Protein AF-A0A9W4TQY7-F1 (afdb_monomer_lite)

pLDDT: mean 78.26, std 15.85, range [38.16, 96.19]

Radius of gyration: 15.43 Å; chains: 1; bounding box: 57×36×31 Å

Organism: NCBI:txid2972786

Foldseek 3Di:
DDDPPPPLDQDAAQKAKEAQDDDFDFPPPPLVVADPLLNLLLVLSVVVNVVVNVDHGDMDMDGLVNSLVDDDPVDDRPDRDDSVSSVVSLVVCCVVQQWDQDSNNHTYGHGDDD

Sequence (114 aa):
MTKIENNGQIVKKEVFKVIVCNTKKIIEDEFDILSEYSQEVLCILLTIKKNLRKDCNEEIQISFEELCHYSDEDFISVTLLSLSDVRKSAQQLEAKGYLIRDKDGFLMLAQRDV

Structure (mmCIF, N/CA/C/O backbone):
data_AF-A0A9W4TQY7-F1
#
_entry.id   AF-A0A9W4TQY7-F1
#
loop_
_atom_site.group_PDB
_atom_site.id
_atom_site.type_symbol
_atom_site.label_atom_id
_atom_site.label_alt_id
_atom_site.label_comp_id
_atom_site.label_asym_id
_atom_site.label_entity_id
_atom_site.label_seq_id
_atom_site.pdbx_PDB_ins_code
_atom_site.Cartn_x
_atom_site.Cartn_y
_atom_site.Cartn_z
_atom_site.occupancy
_atom_site.B_iso_or_equiv
_atom_site.auth_seq_id
_atom_site.auth_comp_id
_atom_site.auth_asym_id
_atom_site.auth_atom_id
_atom_site.pdbx_PDB_model_num
ATOM 1 N N . MET A 1 1 ? -41.368 16.511 -1.002 1.00 39.44 1 MET A N 1
ATOM 2 C CA . MET A 1 1 ? -40.581 15.465 -0.315 1.00 39.44 1 MET A CA 1
ATOM 3 C C . MET A 1 1 ? -39.528 14.978 -1.292 1.00 39.44 1 MET A C 1
ATOM 5 O O . MET A 1 1 ? -39.843 14.182 -2.166 1.00 39.44 1 MET A O 1
ATOM 9 N N . THR A 1 2 ? -38.324 15.538 -1.237 1.00 38.16 2 THR A N 1
ATOM 10 C CA . THR A 1 2 ? -37.247 15.174 -2.166 1.00 38.16 2 THR A CA 1
ATOM 11 C C . THR A 1 2 ? -36.550 13.939 -1.606 1.00 38.16 2 THR A C 1
ATOM 13 O O . THR A 1 2 ? -35.993 13.993 -0.511 1.00 38.16 2 THR A O 1
ATOM 16 N N . LYS A 1 3 ? -36.662 12.807 -2.309 1.00 44.81 3 LYS A N 1
ATOM 17 C CA . LYS A 1 3 ? -35.929 11.577 -1.989 1.00 44.81 3 LYS A CA 1
ATOM 18 C C . LYS A 1 3 ? -34.435 11.867 -2.119 1.00 44.81 3 LYS A C 1
ATOM 20 O O . LYS A 1 3 ? -33.976 12.233 -3.194 1.00 44.81 3 LYS A O 1
ATOM 25 N N . ILE A 1 4 ? -33.700 11.712 -1.025 1.00 47.94 4 ILE A N 1
ATOM 26 C CA . ILE A 1 4 ? -32.240 11.676 -1.047 1.00 47.94 4 ILE A CA 1
ATOM 27 C C . ILE A 1 4 ? -31.871 10.256 -1.483 1.00 47.94 4 ILE A C 1
ATOM 29 O O . ILE A 1 4 ? -31.924 9.322 -0.685 1.00 47.94 4 ILE A O 1
ATOM 33 N N . GLU A 1 5 ? -31.584 10.078 -2.771 1.00 44.78 5 GLU A N 1
ATOM 34 C CA . GLU A 1 5 ? -30.958 8.861 -3.286 1.00 44.78 5 GLU A CA 1
ATOM 35 C C . GLU A 1 5 ? -29.495 8.875 -2.850 1.00 44.78 5 GLU A C 1
ATOM 37 O O . GLU A 1 5 ? -28.636 9.505 -3.464 1.00 44.78 5 GLU A O 1
ATOM 42 N N . ASN A 1 6 ? -29.218 8.217 -1.728 1.00 47.69 6 ASN A N 1
ATOM 43 C CA . ASN A 1 6 ? -27.857 7.915 -1.321 1.00 47.69 6 ASN A CA 1
ATOM 44 C C . ASN A 1 6 ? -27.362 6.794 -2.249 1.00 47.69 6 ASN A C 1
ATOM 46 O O . ASN A 1 6 ? -27.491 5.609 -1.942 1.00 47.69 6 ASN A O 1
ATOM 50 N N . ASN A 1 7 ? -26.901 7.168 -3.444 1.00 51.56 7 ASN A N 1
ATOM 51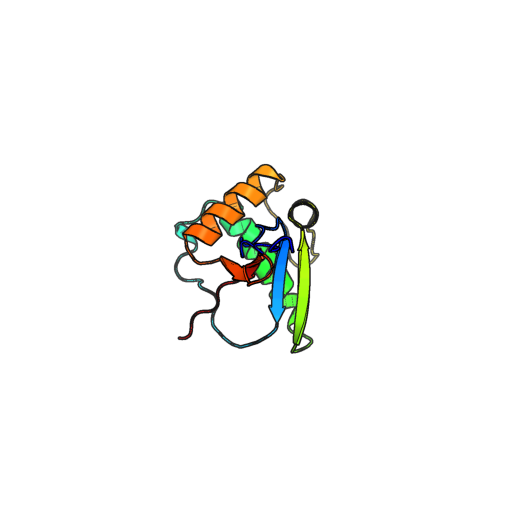 C CA . ASN A 1 7 ? -26.214 6.260 -4.355 1.00 51.56 7 ASN A CA 1
ATOM 52 C C . ASN A 1 7 ? -24.976 5.762 -3.613 1.00 51.56 7 ASN A C 1
ATOM 54 O O . ASN A 1 7 ? -24.026 6.524 -3.473 1.00 51.56 7 ASN A O 1
ATOM 58 N N . GLY A 1 8 ? -25.011 4.529 -3.094 1.00 58.03 8 GLY A N 1
ATOM 59 C CA . GLY A 1 8 ? -23.965 3.884 -2.285 1.00 58.03 8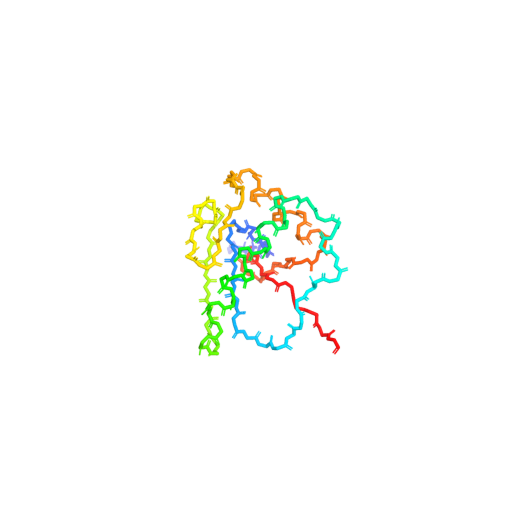 GLY A CA 1
ATOM 60 C C . GLY A 1 8 ? -22.647 3.642 -3.030 1.00 58.03 8 GLY A C 1
ATOM 61 O O . GLY A 1 8 ? -22.120 2.534 -3.044 1.00 58.03 8 GLY A O 1
ATOM 62 N N . GLN A 1 9 ? -22.134 4.670 -3.696 1.00 65.62 9 GLN A N 1
ATOM 63 C CA . GLN A 1 9 ? -20.900 4.682 -4.445 1.00 65.62 9 GLN A CA 1
ATOM 64 C C . GLN A 1 9 ? -19.755 4.800 -3.439 1.00 65.62 9 GLN A C 1
ATOM 66 O O . GLN A 1 9 ? -19.615 5.807 -2.747 1.00 65.62 9 GLN A O 1
ATOM 71 N N . ILE A 1 10 ? -18.949 3.745 -3.332 1.00 65.62 10 ILE A N 1
ATOM 72 C CA . ILE A 1 10 ? -17.747 3.763 -2.499 1.00 65.62 10 ILE A CA 1
ATOM 73 C C . ILE A 1 10 ? -16.785 4.795 -3.097 1.00 65.62 10 ILE A C 1
ATOM 75 O O . ILE A 1 10 ? -16.288 4.627 -4.213 1.00 65.62 10 ILE A O 1
ATOM 79 N N . VAL A 1 11 ? -16.5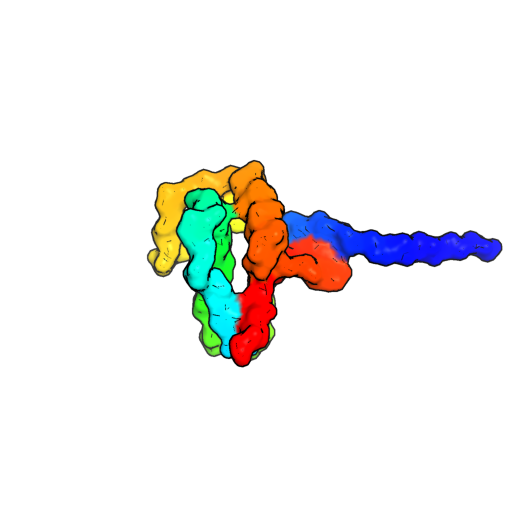27 5.871 -2.356 1.00 77.69 11 VAL A N 1
ATOM 80 C CA . VAL A 1 11 ? -15.547 6.892 -2.739 1.00 77.69 11 VAL A CA 1
ATOM 81 C C . VAL A 1 11 ? -14.155 6.287 -2.591 1.00 77.69 11 VAL A C 1
ATOM 83 O O . VAL A 1 11 ? -13.716 6.008 -1.480 1.00 77.69 11 VAL A O 1
ATOM 86 N N . LYS A 1 12 ? -13.450 6.058 -3.704 1.00 83.75 12 LYS A N 1
ATOM 87 C CA . LYS A 1 12 ? -12.087 5.508 -3.680 1.00 83.75 12 LYS A CA 1
ATOM 88 C C . LYS A 1 12 ? -11.125 6.515 -3.046 1.00 83.75 12 LYS A C 1
ATOM 90 O O . LYS A 1 12 ? -10.828 7.537 -3.656 1.00 83.75 12 LYS A O 1
ATOM 95 N N . LYS A 1 13 ? -10.628 6.217 -1.843 1.00 89.12 13 LYS A N 1
ATOM 96 C CA . LYS A 1 13 ? -9.642 7.050 -1.143 1.00 89.12 13 LYS A CA 1
ATOM 97 C C . LYS A 1 13 ? -8.217 6.687 -1.558 1.00 89.12 13 LYS A C 1
ATOM 99 O O . LYS A 1 13 ? -7.926 5.523 -1.850 1.00 89.12 13 LYS A O 1
ATOM 104 N N . GLU A 1 14 ? -7.342 7.689 -1.535 1.00 94.56 14 GLU A N 1
ATOM 105 C CA . GLU A 1 14 ? -5.884 7.569 -1.704 1.00 94.56 14 GLU A CA 1
ATOM 106 C C . GLU A 1 14 ? -5.196 7.401 -0.346 1.00 94.56 14 GLU A C 1
ATOM 108 O O . GLU A 1 14 ? -4.286 8.138 0.031 1.00 94.56 14 GLU A O 1
ATOM 113 N N . VAL A 1 15 ? -5.716 6.459 0.437 1.00 94.75 15 VAL A N 1
ATOM 114 C CA . VAL A 1 15 ? -5.272 6.195 1.802 1.00 94.75 15 VAL A CA 1
ATOM 115 C C . VAL A 1 15 ? -5.234 4.690 2.005 1.00 94.75 15 VAL A C 1
ATOM 117 O O . VAL A 1 15 ? -6.218 3.991 1.727 1.00 94.75 15 VAL A O 1
ATOM 120 N N . PHE A 1 16 ? -4.098 4.204 2.490 1.00 93.06 16 PHE A N 1
ATOM 121 C CA . PHE A 1 16 ? -3.943 2.848 2.978 1.00 93.06 16 PHE A CA 1
ATOM 122 C C . PHE A 1 16 ? -4.334 2.784 4.450 1.00 93.06 16 PHE A C 1
ATOM 124 O O . PHE A 1 16 ? -3.998 3.659 5.242 1.00 93.06 16 PHE A O 1
ATOM 131 N N . LYS A 1 17 ? -5.034 1.721 4.815 1.00 92.19 17 LYS A N 1
ATOM 132 C CA . LYS A 1 17 ? -5.460 1.410 6.170 1.00 92.19 17 LYS A CA 1
ATOM 133 C C . LYS A 1 17 ? -4.822 0.087 6.569 1.00 92.19 17 LYS A C 1
ATOM 135 O O . LYS A 1 17 ? -5.125 -0.963 5.997 1.00 92.19 17 LYS A O 1
ATOM 140 N N . VAL A 1 18 ? -3.902 0.141 7.524 1.00 87.19 18 VAL A N 1
ATOM 141 C CA . VAL A 1 18 ? -3.110 -1.006 7.977 1.00 87.19 18 VAL A CA 1
ATOM 142 C C . VAL A 1 18 ? -3.610 -1.419 9.356 1.00 87.19 18 VAL A C 1
ATOM 144 O O . VAL A 1 18 ? -3.604 -0.619 10.285 1.00 87.19 18 VAL A O 1
ATOM 147 N N . ILE A 1 19 ? -4.058 -2.672 9.480 1.00 82.31 19 ILE A N 1
ATOM 148 C CA . ILE A 1 19 ? -4.665 -3.202 10.709 1.00 82.31 19 ILE A CA 1
ATOM 149 C C . ILE A 1 19 ? -3.834 -4.367 11.253 1.00 82.31 19 ILE A C 1
ATOM 151 O O . ILE A 1 19 ? -3.526 -5.327 10.532 1.00 82.31 19 ILE A O 1
ATOM 155 N N . VAL A 1 20 ? -3.528 -4.309 12.550 1.00 72.25 20 VAL A N 1
ATOM 156 C CA . VAL A 1 20 ? -2.872 -5.366 13.332 1.00 72.25 20 VAL A CA 1
ATOM 157 C C . VAL A 1 20 ? -3.924 -6.246 14.000 1.00 72.25 20 VAL A C 1
ATOM 159 O O . VAL A 1 20 ? -4.017 -6.355 15.219 1.00 72.25 20 VAL A O 1
ATOM 162 N N . CYS A 1 21 ? -4.753 -6.894 13.188 1.00 58.19 21 CYS A N 1
ATOM 163 C CA . CYS A 1 21 ? -5.656 -7.932 13.669 1.00 58.19 21 CYS A CA 1
ATOM 164 C C . CYS A 1 21 ? -5.647 -9.120 12.710 1.00 58.19 21 CYS A C 1
ATOM 166 O O . CYS A 1 21 ? -5.788 -8.973 11.495 1.00 58.19 21 CYS A O 1
ATOM 168 N N . ASN A 1 22 ? -5.543 -10.293 13.325 1.00 51.56 22 ASN A N 1
ATOM 169 C CA . ASN A 1 22 ? -5.568 -11.641 12.779 1.00 51.56 22 ASN A CA 1
ATOM 170 C C . ASN A 1 22 ? -4.372 -12.118 11.939 1.00 51.56 22 ASN A C 1
ATOM 172 O O . ASN A 1 22 ? -3.994 -11.599 10.889 1.00 51.56 22 ASN A O 1
ATOM 176 N N . THR A 1 23 ? -3.824 -13.204 12.479 1.00 50.00 23 THR A N 1
ATOM 177 C CA . THR A 1 23 ? -2.726 -14.095 12.108 1.00 50.00 23 THR A CA 1
ATOM 178 C C . THR A 1 23 ? -2.974 -14.848 10.802 1.00 50.00 23 THR A C 1
ATOM 180 O O . THR A 1 23 ? -2.841 -16.066 10.734 1.00 50.00 23 THR A O 1
ATOM 183 N N . LYS A 1 24 ? -3.325 -14.136 9.734 1.00 53.09 24 LYS A N 1
ATOM 184 C CA . LYS A 1 24 ? -3.338 -14.714 8.390 1.00 53.09 24 LYS A CA 1
ATOM 185 C C . LYS A 1 24 ? -2.034 -14.374 7.688 1.00 53.09 24 LYS A C 1
ATOM 187 O O . LYS A 1 24 ? -1.567 -13.232 7.756 1.00 53.09 24 LYS A O 1
ATOM 192 N N . LYS A 1 25 ? -1.426 -15.386 7.062 1.00 55.91 25 LYS A N 1
ATOM 193 C CA . LYS A 1 25 ? -0.256 -15.191 6.205 1.00 55.91 25 LYS A CA 1
ATOM 194 C C . LYS A 1 25 ? -0.612 -14.165 5.136 1.00 55.91 25 LYS A C 1
ATOM 196 O O . LYS A 1 25 ? -1.699 -14.192 4.561 1.00 55.91 25 LYS A O 1
ATOM 201 N N . ILE A 1 26 ? 0.300 -13.232 4.932 1.00 57.78 26 ILE A N 1
ATOM 202 C CA . ILE A 1 26 ? 0.211 -12.278 3.836 1.00 57.78 26 ILE A CA 1
ATOM 203 C C . ILE A 1 26 ? 0.609 -13.052 2.578 1.00 57.78 26 ILE A C 1
ATOM 205 O O . ILE A 1 26 ? 1.392 -13.995 2.667 1.00 57.78 26 ILE A O 1
ATOM 209 N N . ILE A 1 27 ? 0.003 -12.722 1.436 1.00 58.31 27 ILE A N 1
ATOM 210 C CA . ILE A 1 27 ? 0.317 -13.359 0.154 1.00 58.31 27 ILE A CA 1
ATOM 211 C C . ILE A 1 27 ? 1.777 -13.023 -0.182 1.00 58.31 27 ILE A C 1
ATOM 213 O O . ILE A 1 27 ? 2.061 -11.949 -0.699 1.00 58.31 27 ILE A O 1
ATOM 217 N N . GLU A 1 28 ? 2.698 -13.914 0.174 1.00 57.19 28 GLU A N 1
ATOM 218 C CA . GLU A 1 28 ? 4.128 -13.818 -0.150 1.00 57.19 28 GLU A CA 1
ATOM 219 C C . GLU A 1 28 ? 4.490 -14.643 -1.395 1.00 57.19 28 GLU A C 1
ATOM 221 O O . GLU A 1 28 ? 5.503 -14.384 -2.034 1.00 57.19 28 GLU A O 1
ATOM 226 N N . ASP A 1 29 ? 3.617 -15.563 -1.813 1.00 54.88 29 ASP A N 1
ATOM 227 C CA . ASP A 1 29 ? 3.920 -16.572 -2.839 1.00 54.88 29 ASP A CA 1
ATOM 228 C C . ASP A 1 29 ? 3.965 -16.036 -4.290 1.00 54.88 29 ASP A C 1
ATOM 230 O O . ASP A 1 29 ? 4.220 -16.797 -5.218 1.00 54.88 29 ASP A O 1
ATOM 234 N N . GLU A 1 30 ? 3.735 -14.737 -4.518 1.00 62.53 30 GLU A N 1
ATOM 235 C CA . GLU A 1 30 ? 3.635 -14.146 -5.868 1.00 62.53 30 GLU A CA 1
ATOM 236 C C . GLU A 1 30 ? 4.364 -12.787 -6.011 1.00 62.53 30 GLU A C 1
ATOM 238 O O . GLU A 1 30 ? 4.022 -11.972 -6.865 1.00 62.53 30 GLU A O 1
ATOM 243 N N . PHE A 1 31 ? 5.381 -12.489 -5.194 1.00 68.19 31 PHE A N 1
ATOM 244 C CA . PHE A 1 31 ? 6.102 -11.203 -5.294 1.00 68.19 31 PHE A CA 1
ATOM 245 C C . PHE A 1 31 ? 6.738 -10.960 -6.680 1.00 68.19 31 PHE A C 1
ATOM 247 O O . PHE A 1 31 ? 6.714 -9.832 -7.177 1.00 68.19 31 PHE A O 1
ATOM 254 N N . ASP A 1 32 ? 7.203 -12.017 -7.351 1.00 69.12 32 ASP A N 1
ATOM 255 C CA . ASP A 1 32 ? 7.931 -11.939 -8.628 1.00 69.12 32 ASP A CA 1
ATOM 256 C C . ASP A 1 32 ? 7.094 -11.424 -9.818 1.00 69.12 32 ASP A C 1
ATOM 258 O O . ASP A 1 32 ? 7.647 -11.064 -10.857 1.00 69.12 32 ASP A O 1
ATOM 262 N N . ILE A 1 33 ? 5.759 -11.367 -9.700 1.00 77.38 33 ILE A N 1
ATOM 263 C CA . ILE A 1 33 ? 4.869 -10.859 -10.764 1.00 77.38 33 ILE A CA 1
ATOM 264 C C . ILE A 1 33 ? 4.511 -9.370 -10.613 1.00 77.38 33 ILE A C 1
ATOM 266 O O . ILE A 1 33 ? 3.765 -8.823 -11.436 1.00 77.38 33 ILE A O 1
ATOM 270 N N . LEU A 1 34 ? 4.993 -8.714 -9.556 1.00 83.69 34 LEU A N 1
ATOM 271 C CA . LEU A 1 34 ? 4.765 -7.296 -9.282 1.00 83.69 34 LEU A CA 1
ATOM 272 C C . LEU A 1 34 ? 5.884 -6.433 -9.877 1.00 83.69 34 LEU A C 1
ATOM 274 O O . LEU A 1 34 ? 7.024 -6.874 -9.991 1.00 83.69 34 LEU A O 1
ATOM 278 N N . SER A 1 35 ? 5.567 -5.184 -10.241 1.00 87.31 35 SER A N 1
ATOM 279 C CA . SER A 1 35 ? 6.611 -4.205 -10.573 1.00 87.31 35 SER A CA 1
ATOM 280 C C . SER A 1 35 ? 7.454 -3.884 -9.336 1.00 87.31 35 SER A C 1
ATOM 282 O O . SER A 1 35 ? 6.961 -4.004 -8.216 1.00 87.31 35 SER A O 1
ATOM 284 N N . GLU A 1 36 ? 8.683 -3.403 -9.533 1.00 88.88 36 GLU A N 1
ATOM 285 C CA . GLU A 1 36 ? 9.564 -2.971 -8.436 1.00 88.88 36 GLU A CA 1
ATOM 286 C C . GLU A 1 36 ? 8.862 -1.977 -7.493 1.00 88.88 36 GLU A C 1
ATOM 288 O O . GLU A 1 36 ? 8.844 -2.176 -6.284 1.00 88.88 36 GLU A O 1
ATOM 293 N N . TYR A 1 37 ? 8.159 -0.976 -8.036 1.00 90.75 37 TYR A N 1
ATOM 294 C CA . TYR A 1 37 ? 7.404 -0.012 -7.228 1.00 90.75 37 TYR A CA 1
ATOM 295 C C . TYR A 1 37 ? 6.231 -0.636 -6.463 1.00 90.75 37 TYR A C 1
ATOM 297 O O . TYR A 1 37 ? 5.870 -0.160 -5.388 1.00 90.75 37 TYR A O 1
ATOM 305 N N . SER A 1 38 ? 5.583 -1.666 -7.010 1.00 90.44 38 SER A N 1
ATOM 306 C CA . SER A 1 38 ? 4.496 -2.369 -6.316 1.00 90.44 38 SER A CA 1
ATOM 307 C C . SER A 1 38 ? 5.025 -3.253 -5.200 1.00 90.44 38 SER A C 1
ATOM 309 O O . SER A 1 38 ? 4.402 -3.319 -4.141 1.00 90.44 38 SER A O 1
ATOM 311 N N . GLN A 1 39 ? 6.171 -3.899 -5.423 1.00 88.12 39 GLN A N 1
ATOM 312 C CA . GLN A 1 39 ? 6.885 -4.634 -4.385 1.00 88.12 39 GLN A CA 1
ATOM 313 C C . GLN A 1 39 ? 7.312 -3.681 -3.266 1.00 88.12 39 GLN A C 1
ATOM 315 O O . GLN A 1 39 ? 7.026 -3.961 -2.109 1.00 88.12 39 GLN A O 1
ATOM 320 N N . GLU A 1 40 ? 7.881 -2.521 -3.601 1.00 89.31 40 GLU A N 1
ATOM 321 C CA . GLU A 1 40 ? 8.314 -1.508 -2.631 1.00 89.31 40 GLU A CA 1
ATOM 322 C C . GLU A 1 40 ? 7.146 -0.990 -1.778 1.00 89.31 40 GLU A C 1
ATOM 324 O O . GLU A 1 40 ? 7.208 -1.013 -0.549 1.00 89.31 40 GLU A O 1
ATOM 329 N N . VAL A 1 41 ? 6.032 -0.593 -2.410 1.00 91.12 41 VAL A N 1
ATOM 330 C CA . VAL A 1 41 ? 4.822 -0.151 -1.691 1.00 91.12 41 VAL A CA 1
ATOM 331 C C . VAL A 1 41 ? 4.302 -1.256 -0.773 1.00 91.12 41 VAL A C 1
ATOM 333 O O . VAL A 1 41 ? 3.953 -0.988 0.377 1.00 91.12 41 VAL A O 1
ATOM 336 N N . LEU A 1 42 ? 4.258 -2.502 -1.251 1.00 89.31 42 LEU A N 1
ATOM 337 C CA . LEU A 1 42 ? 3.831 -3.633 -0.435 1.00 89.31 42 LEU A CA 1
ATOM 338 C C . LEU A 1 42 ? 4.784 -3.847 0.752 1.00 89.31 42 LEU A C 1
ATOM 340 O O . LEU A 1 42 ? 4.311 -3.965 1.879 1.00 89.31 42 LEU A O 1
ATOM 344 N N . CYS A 1 43 ? 6.099 -3.813 0.534 1.00 86.94 43 CYS A N 1
ATOM 345 C CA . CYS A 1 43 ? 7.116 -3.913 1.580 1.00 86.94 43 CYS A CA 1
ATOM 346 C C . CYS A 1 43 ? 6.953 -2.831 2.654 1.00 86.94 43 CYS A C 1
ATOM 348 O O . CYS A 1 43 ? 6.930 -3.167 3.836 1.00 86.94 43 CYS A O 1
ATOM 350 N N . ILE A 1 44 ? 6.746 -1.566 2.273 1.00 89.00 44 ILE A N 1
ATOM 351 C CA . ILE A 1 44 ? 6.491 -0.468 3.220 1.00 89.00 44 ILE A CA 1
ATOM 352 C C . ILE A 1 44 ? 5.264 -0.772 4.089 1.00 89.00 44 ILE A C 1
ATOM 354 O O . ILE A 1 44 ? 5.337 -0.709 5.317 1.00 89.00 44 ILE A O 1
ATOM 358 N N . LEU A 1 45 ? 4.143 -1.172 3.479 1.00 89.12 45 LEU A N 1
ATOM 359 C CA . LEU A 1 45 ? 2.918 -1.503 4.219 1.00 89.12 45 LEU A CA 1
ATOM 360 C C . LEU A 1 45 ? 3.121 -2.684 5.182 1.00 89.12 45 LEU A C 1
ATOM 362 O O . LEU A 1 45 ? 2.534 -2.711 6.268 1.00 89.12 45 LEU A O 1
ATOM 366 N N . LEU A 1 46 ? 3.955 -3.657 4.808 1.00 85.94 46 LEU A N 1
ATOM 367 C CA . LEU A 1 46 ? 4.309 -4.796 5.654 1.00 85.94 46 LEU A CA 1
ATOM 368 C C . LEU A 1 46 ? 5.222 -4.410 6.812 1.00 85.94 46 LEU A C 1
ATOM 370 O O . LEU A 1 46 ? 5.009 -4.900 7.923 1.00 85.94 46 LEU A O 1
ATOM 374 N N . THR A 1 47 ? 6.181 -3.517 6.578 1.00 85.19 47 THR A N 1
ATOM 375 C CA . THR A 1 47 ? 7.041 -2.938 7.614 1.00 85.19 47 THR A CA 1
ATOM 376 C C . THR A 1 47 ? 6.209 -2.171 8.633 1.00 85.19 47 THR A C 1
ATOM 378 O O . THR A 1 47 ? 6.271 -2.491 9.819 1.00 85.19 47 THR A O 1
ATOM 381 N N . ILE A 1 48 ? 5.334 -1.263 8.181 1.00 85.50 48 ILE A N 1
ATOM 382 C CA . ILE A 1 48 ? 4.398 -0.534 9.053 1.00 85.50 48 ILE A CA 1
ATOM 383 C C . ILE A 1 48 ? 3.594 -1.530 9.891 1.00 85.50 48 ILE A C 1
ATOM 385 O O . ILE A 1 48 ? 3.572 -1.455 11.119 1.00 85.50 48 ILE A O 1
ATOM 389 N N . LYS A 1 49 ? 2.987 -2.534 9.244 1.00 82.62 49 LYS A N 1
ATOM 390 C CA . LYS A 1 49 ? 2.211 -3.567 9.940 1.00 82.62 49 LYS A CA 1
ATOM 391 C C . LYS A 1 49 ? 3.048 -4.326 10.972 1.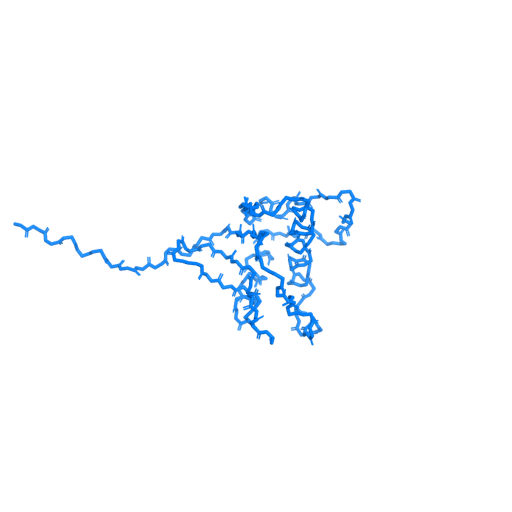00 82.62 49 LYS A C 1
ATOM 393 O O . LYS A 1 49 ? 2.532 -4.646 12.039 1.00 82.62 49 LYS A O 1
ATOM 398 N N . LYS A 1 50 ? 4.299 -4.672 10.653 1.00 80.06 50 LYS A N 1
ATOM 399 C CA . LYS A 1 50 ? 5.227 -5.381 11.548 1.00 80.06 50 LYS A CA 1
ATOM 400 C C . LYS A 1 50 ? 5.566 -4.529 12.770 1.00 80.06 50 LYS A C 1
ATOM 402 O O . LYS A 1 50 ? 5.555 -5.068 13.874 1.00 80.06 50 LYS A O 1
ATOM 407 N N . ASN A 1 51 ? 5.801 -3.235 12.587 1.00 80.00 51 ASN A N 1
ATOM 408 C CA . ASN A 1 51 ? 6.164 -2.321 13.669 1.00 80.00 51 ASN A CA 1
ATOM 409 C C . ASN A 1 51 ? 4.997 -2.077 14.634 1.00 80.00 51 ASN A C 1
ATOM 411 O O . ASN A 1 51 ? 5.212 -2.000 15.843 1.00 80.00 51 ASN A O 1
ATOM 415 N N . LEU A 1 52 ? 3.765 -2.113 14.125 1.00 74.94 52 LEU A N 1
ATOM 416 C CA . LEU A 1 52 ? 2.546 -2.058 14.934 1.00 74.94 52 LEU A CA 1
ATOM 417 C C . LEU A 1 52 ? 2.217 -3.386 15.658 1.00 74.94 52 LEU A C 1
ATOM 419 O O . LEU A 1 52 ? 1.372 -3.405 16.545 1.00 74.94 52 LEU A O 1
ATOM 423 N N . ARG A 1 53 ? 2.876 -4.523 15.347 1.00 64.50 53 ARG A N 1
ATOM 424 C CA . ARG A 1 53 ? 2.604 -5.827 16.012 1.00 64.50 53 ARG A CA 1
ATOM 425 C C . ARG A 1 53 ? 2.898 -5.854 17.516 1.00 64.50 53 ARG A C 1
ATOM 427 O O . ARG A 1 53 ? 2.637 -6.882 18.142 1.00 64.50 53 ARG A O 1
ATOM 434 N N . LYS A 1 54 ? 3.451 -4.785 18.092 1.00 63.12 54 LYS A N 1
ATOM 435 C CA . LYS A 1 54 ? 3.654 -4.683 19.542 1.00 63.12 54 LYS A CA 1
ATOM 436 C C . LYS A 1 54 ? 2.322 -4.640 20.298 1.00 63.12 54 LYS A C 1
ATOM 438 O O . LYS A 1 54 ? 2.248 -5.235 21.368 1.00 63.12 54 LYS A O 1
ATOM 443 N N . ASP A 1 55 ? 1.274 -4.086 19.687 1.00 59.09 55 ASP A N 1
ATOM 444 C CA . ASP A 1 55 ? -0.035 -3.909 20.309 1.00 59.09 55 ASP A CA 1
ATOM 445 C C . ASP A 1 55 ? -1.148 -4.484 19.411 1.00 59.09 55 ASP A C 1
ATOM 447 O O . ASP A 1 55 ? -1.411 -4.042 18.292 1.00 59.09 55 ASP A O 1
ATOM 451 N N . CYS A 1 56 ? -1.800 -5.555 19.877 1.00 61.06 56 CYS A N 1
ATOM 452 C CA . CYS A 1 56 ? -2.930 -6.146 19.157 1.00 61.06 56 CYS A CA 1
ATOM 453 C C . CYS A 1 56 ? -4.111 -5.161 19.149 1.00 61.06 56 CYS A C 1
ATOM 455 O O . CYS A 1 56 ? -4.512 -4.689 20.211 1.00 61.06 56 CYS A O 1
ATOM 457 N N . ASN A 1 57 ? -4.722 -4.951 17.975 1.00 68.56 57 ASN A N 1
ATOM 458 C CA . ASN A 1 57 ? -5.826 -4.010 17.704 1.00 68.56 57 ASN A CA 1
ATOM 459 C C . ASN A 1 57 ? -5.445 -2.571 17.340 1.00 68.56 57 ASN A C 1
ATOM 461 O O . ASN A 1 57 ? -6.325 -1.710 17.309 1.00 68.56 57 ASN A O 1
ATOM 465 N N . GLU A 1 58 ? -4.187 -2.312 16.990 1.00 79.56 58 GLU A N 1
ATOM 466 C CA . GLU A 1 58 ? -3.835 -1.034 16.375 1.00 79.56 58 GLU A CA 1
ATOM 467 C C . GLU A 1 58 ? -4.234 -0.964 14.894 1.00 79.56 58 GLU A C 1
ATOM 469 O O . GLU A 1 58 ? -4.094 -1.917 14.115 1.00 79.56 58 GLU A O 1
ATOM 474 N N . GLU A 1 59 ? -4.739 0.207 14.515 1.00 85.50 59 GLU A N 1
ATOM 475 C CA . GLU A 1 59 ? -5.048 0.604 13.150 1.00 85.50 59 GLU A CA 1
ATOM 476 C C . GLU A 1 59 ? -4.322 1.916 12.863 1.00 85.50 59 GLU A C 1
ATOM 478 O O . GLU A 1 59 ? -4.454 2.879 13.618 1.00 85.50 59 GLU A O 1
ATOM 483 N N . ILE A 1 60 ? -3.609 1.966 11.739 1.00 88.75 60 ILE A N 1
ATOM 484 C CA . ILE A 1 60 ? -3.039 3.204 11.214 1.00 88.75 60 ILE A CA 1
ATOM 485 C C . ILE A 1 60 ? -3.575 3.479 9.813 1.00 88.75 60 ILE A C 1
ATOM 487 O O . ILE A 1 60 ? -3.850 2.565 9.027 1.00 88.75 60 ILE A O 1
ATOM 491 N N . GLN A 1 61 ? -3.697 4.760 9.497 1.00 92.81 61 GLN A N 1
ATOM 492 C CA . GLN A 1 61 ? -3.993 5.244 8.160 1.00 92.81 61 GLN A CA 1
ATOM 493 C C . GLN A 1 61 ? -2.767 5.990 7.645 1.00 92.81 61 GLN A C 1
ATOM 495 O O . GLN A 1 61 ? -2.201 6.803 8.369 1.00 92.81 61 GLN A O 1
ATOM 500 N N . ILE A 1 62 ? -2.361 5.694 6.415 1.00 92.44 62 ILE A N 1
ATOM 501 C CA . ILE A 1 62 ? -1.263 6.372 5.727 1.00 92.44 62 ILE A CA 1
ATOM 502 C C . ILE A 1 62 ? -1.740 6.779 4.336 1.00 92.44 62 ILE A C 1
ATOM 504 O O . ILE A 1 62 ? -2.193 5.954 3.537 1.00 92.44 62 ILE A O 1
ATOM 508 N N . SER A 1 63 ? -1.708 8.073 4.055 1.00 95.06 63 SER A N 1
ATOM 509 C CA . SER A 1 63 ? -2.031 8.614 2.738 1.00 95.06 63 SER A CA 1
ATOM 510 C C . SER A 1 63 ? -0.971 8.227 1.707 1.00 95.06 63 SER A C 1
ATOM 512 O O . SER A 1 63 ? 0.158 7.861 2.038 1.00 95.06 63 SER A O 1
ATOM 514 N N . PHE A 1 64 ? -1.318 8.316 0.424 1.00 94.75 64 PHE A N 1
ATOM 515 C CA . PHE A 1 64 ? -0.344 8.062 -0.639 1.00 94.75 64 PHE A CA 1
ATOM 516 C C . PHE A 1 64 ? 0.829 9.047 -0.594 1.00 94.75 64 PHE A C 1
ATOM 518 O O . PHE A 1 64 ? 1.955 8.662 -0.893 1.00 94.75 64 PHE A O 1
ATOM 525 N N . GLU A 1 65 ? 0.573 10.298 -0.208 1.00 93.56 65 GLU A N 1
ATOM 526 C CA . GLU A 1 65 ? 1.602 11.331 -0.070 1.00 93.56 65 GLU A CA 1
ATOM 527 C C . GLU A 1 65 ? 2.556 11.025 1.086 1.00 93.56 65 GLU A C 1
ATOM 529 O O . GLU A 1 65 ? 3.769 11.070 0.899 1.00 93.56 65 GLU A O 1
ATOM 534 N N . GLU A 1 66 ? 2.034 10.628 2.250 1.00 92.25 66 GLU A N 1
ATOM 535 C CA . GLU A 1 66 ? 2.867 10.197 3.381 1.00 92.25 66 GLU A CA 1
ATOM 536 C C . GLU A 1 66 ? 3.721 8.979 3.016 1.00 92.25 66 GLU A C 1
ATOM 538 O O . GLU A 1 66 ? 4.891 8.918 3.384 1.00 92.25 66 GLU A O 1
ATOM 543 N N . LEU A 1 67 ? 3.177 8.042 2.231 1.00 91.56 67 LEU A N 1
ATOM 544 C CA . LEU A 1 67 ? 3.921 6.864 1.791 1.00 91.56 67 LEU A CA 1
ATOM 545 C C . LEU A 1 67 ? 5.086 7.210 0.844 1.00 91.56 67 LEU A C 1
ATOM 547 O O . LEU A 1 67 ? 6.119 6.549 0.900 1.00 91.56 67 LEU A O 1
ATOM 551 N N . CYS A 1 68 ? 4.972 8.266 0.028 1.00 89.94 68 CYS A N 1
ATOM 552 C CA . CYS A 1 68 ? 6.078 8.749 -0.820 1.00 89.94 68 CYS A CA 1
ATOM 553 C C . CYS A 1 68 ? 7.287 9.227 -0.000 1.00 89.94 68 CYS A C 1
ATOM 555 O O . CYS A 1 68 ? 8.411 9.256 -0.499 1.00 89.94 68 CYS A O 1
ATOM 557 N N . HIS A 1 69 ? 7.044 9.630 1.246 1.00 88.19 69 HIS A N 1
ATOM 558 C CA . HIS A 1 69 ? 8.046 10.144 2.172 1.00 88.19 69 HIS A CA 1
ATOM 559 C C . HIS A 1 69 ? 8.322 9.182 3.329 1.00 88.19 69 HIS A C 1
ATOM 561 O O . HIS A 1 69 ? 8.955 9.573 4.309 1.00 88.19 69 HIS A O 1
ATOM 567 N N . TYR A 1 70 ? 7.847 7.937 3.234 1.00 85.31 70 TYR A N 1
ATOM 568 C CA . TYR A 1 70 ? 8.035 6.961 4.291 1.00 85.31 70 TYR A CA 1
ATOM 569 C C . TYR A 1 70 ? 9.521 6.647 4.461 1.00 85.31 70 TYR A C 1
ATOM 571 O O . TYR A 1 70 ? 10.184 6.179 3.535 1.00 85.31 70 TYR A O 1
ATOM 579 N N . SER A 1 71 ? 10.029 6.875 5.666 1.00 80.25 71 SER A N 1
ATOM 580 C CA . SER A 1 71 ? 11.360 6.448 6.076 1.00 80.25 71 SER A CA 1
ATOM 581 C C . SER A 1 71 ? 11.270 5.775 7.432 1.00 80.25 71 SER A C 1
ATOM 583 O O . SER A 1 71 ? 10.664 6.319 8.355 1.00 80.25 71 SER A O 1
ATOM 585 N N . ASP A 1 72 ? 11.915 4.630 7.564 1.00 76.19 72 ASP A N 1
ATOM 586 C CA . ASP A 1 72 ? 11.963 3.856 8.795 1.00 76.19 72 ASP A CA 1
ATOM 587 C C . ASP A 1 72 ? 13.400 3.367 8.966 1.00 76.19 72 ASP A C 1
ATOM 589 O O . ASP A 1 72 ? 14.032 2.951 7.995 1.00 76.19 72 ASP A O 1
ATOM 593 N N . GLU A 1 73 ? 13.949 3.474 10.174 1.00 70.56 73 GLU A N 1
ATOM 594 C CA . GLU A 1 73 ? 15.348 3.115 10.434 1.00 70.56 73 GLU A CA 1
ATOM 595 C C . GLU A 1 73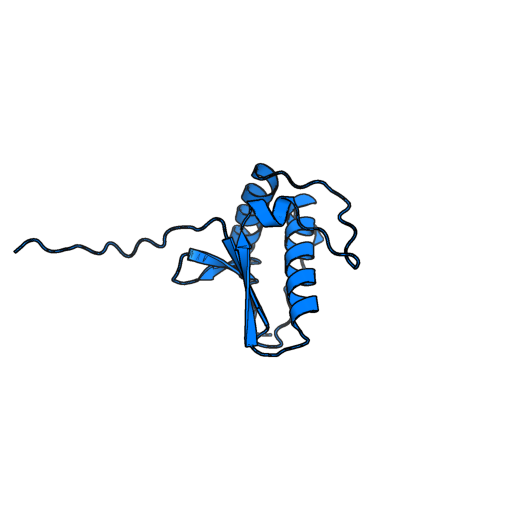 ? 15.621 1.628 10.144 1.00 70.56 73 GLU A C 1
ATOM 597 O O . GLU A 1 73 ? 16.733 1.272 9.754 1.00 70.56 73 GLU A O 1
ATOM 602 N N . ASP A 1 74 ? 14.590 0.779 10.249 1.00 66.69 74 ASP A N 1
ATOM 603 C CA . ASP A 1 74 ? 14.649 -0.653 9.954 1.00 66.69 74 ASP A CA 1
ATOM 604 C C . ASP A 1 74 ? 14.301 -0.985 8.486 1.00 66.69 74 ASP A C 1
ATOM 606 O O . ASP A 1 74 ? 14.330 -2.155 8.088 1.00 66.69 74 ASP A O 1
ATOM 610 N N . PHE A 1 75 ? 13.976 0.019 7.659 1.00 70.00 75 PHE A N 1
ATOM 611 C CA . PHE A 1 75 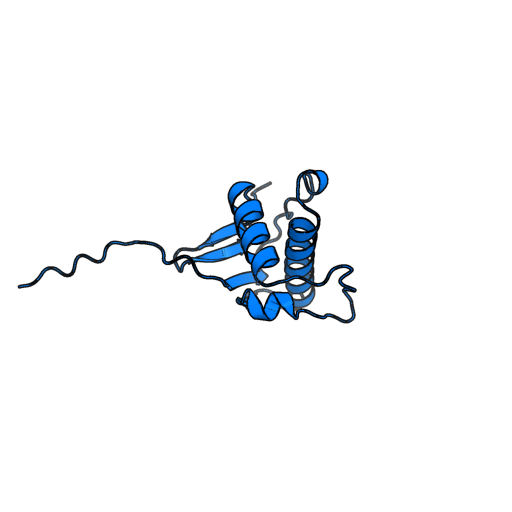? 13.664 -0.141 6.238 1.00 70.00 75 PHE A CA 1
ATOM 612 C C . PHE A 1 75 ? 14.388 0.902 5.384 1.00 70.00 75 PHE A C 1
ATOM 614 O O . PHE A 1 75 ? 13.957 2.044 5.220 1.00 70.00 75 PHE A O 1
ATOM 621 N N . ILE A 1 76 ? 15.483 0.469 4.763 1.00 63.69 76 ILE A N 1
ATOM 622 C CA . ILE A 1 76 ? 16.160 1.258 3.739 1.00 63.69 76 ILE A CA 1
ATOM 623 C C . ILE A 1 76 ? 15.383 1.079 2.438 1.00 63.69 76 ILE A C 1
ATOM 625 O O . ILE A 1 76 ? 15.543 0.067 1.755 1.00 63.69 76 ILE A O 1
ATOM 629 N N . SER A 1 77 ? 14.554 2.068 2.101 1.00 65.00 77 SER A N 1
ATOM 630 C CA . SER A 1 77 ? 13.971 2.140 0.766 1.00 65.00 77 SER A CA 1
ATOM 631 C C . SER A 1 77 ? 15.092 2.270 -0.259 1.00 65.00 77 SER A C 1
ATOM 633 O O . SER A 1 77 ? 15.964 3.137 -0.148 1.00 65.00 77 SER A O 1
ATOM 635 N N . VAL A 1 78 ? 15.079 1.395 -1.256 1.00 64.81 78 VAL A N 1
ATOM 636 C CA . VAL A 1 78 ? 16.036 1.439 -2.369 1.00 64.81 78 VAL A CA 1
ATOM 637 C C . VAL A 1 78 ? 15.585 2.397 -3.472 1.00 64.81 78 VAL A C 1
ATOM 639 O O . VAL A 1 78 ? 16.399 2.772 -4.319 1.00 64.81 78 VAL A O 1
ATOM 642 N N . THR A 1 79 ? 14.328 2.858 -3.426 1.00 68.94 79 THR A N 1
ATOM 643 C CA . THR A 1 79 ? 13.686 3.543 -4.548 1.00 68.94 79 THR A CA 1
ATOM 644 C C . THR A 1 79 ? 12.782 4.686 -4.078 1.00 68.94 79 THR A C 1
ATOM 646 O O . THR A 1 79 ? 11.807 4.484 -3.364 1.00 68.94 79 THR A O 1
ATOM 649 N N . LEU A 1 80 ? 13.063 5.910 -4.541 1.00 80.25 80 LEU A N 1
ATOM 650 C CA . LEU A 1 80 ? 12.200 7.072 -4.296 1.00 80.25 80 LEU A CA 1
ATOM 651 C C . LEU A 1 80 ? 10.854 6.894 -5.012 1.00 80.25 80 LEU A C 1
ATOM 653 O O . LEU A 1 80 ? 10.793 6.911 -6.243 1.00 80.25 80 LEU A O 1
ATOM 657 N N . LEU A 1 81 ? 9.775 6.759 -4.243 1.00 88.19 81 LEU A N 1
ATOM 658 C CA . LEU A 1 81 ? 8.420 6.631 -4.771 1.00 88.19 81 LEU A CA 1
ATOM 659 C C . LEU A 1 81 ? 7.820 8.007 -5.068 1.00 88.19 81 LEU A C 1
ATOM 661 O O . LEU A 1 81 ? 7.669 8.839 -4.174 1.00 88.19 81 LEU A O 1
ATOM 665 N N . SER A 1 82 ? 7.416 8.244 -6.318 1.00 93.38 82 SER A N 1
ATOM 666 C CA . SER A 1 82 ? 6.553 9.385 -6.625 1.00 93.38 82 SER A CA 1
ATOM 667 C C . SER A 1 82 ? 5.092 9.061 -6.313 1.00 93.38 82 SER A C 1
ATOM 669 O O . SER A 1 82 ? 4.665 7.904 -6.338 1.00 93.38 82 SER A O 1
ATOM 671 N N . LEU A 1 83 ? 4.267 10.097 -6.144 1.00 93.62 83 LEU A N 1
ATOM 672 C CA . LEU A 1 83 ? 2.822 9.923 -5.967 1.00 93.62 83 LEU A CA 1
ATOM 673 C C . LEU A 1 83 ? 2.173 9.186 -7.153 1.00 93.62 83 LEU A C 1
ATOM 675 O O . LEU A 1 83 ? 1.205 8.445 -6.984 1.00 93.62 83 LEU A O 1
ATOM 679 N N . SER A 1 84 ? 2.714 9.352 -8.366 1.00 94.94 84 SER A N 1
ATOM 680 C CA . SER A 1 84 ? 2.249 8.588 -9.526 1.00 94.94 84 SER A CA 1
ATOM 681 C C . SER A 1 84 ? 2.593 7.105 -9.415 1.00 94.94 84 SER A C 1
ATOM 683 O O . SER A 1 84 ? 1.809 6.287 -9.901 1.00 94.94 84 SER A O 1
ATOM 685 N N . ASP A 1 85 ? 3.742 6.761 -8.842 1.00 94.19 85 ASP A N 1
ATOM 686 C CA . ASP A 1 85 ? 4.164 5.371 -8.682 1.00 94.19 85 ASP A CA 1
ATOM 687 C C . ASP A 1 85 ? 3.303 4.700 -7.622 1.00 94.19 85 ASP A C 1
ATOM 689 O O . ASP A 1 85 ? 2.710 3.666 -7.906 1.00 94.19 85 ASP A O 1
ATOM 693 N N . VAL A 1 86 ? 3.080 5.359 -6.480 1.00 95.00 86 VAL A N 1
ATOM 694 C CA . VAL A 1 86 ? 2.176 4.862 -5.429 1.00 95.00 86 VAL A CA 1
ATOM 695 C C . VAL A 1 86 ? 0.766 4.609 -5.970 1.00 95.00 86 VAL A C 1
ATOM 697 O O . VAL A 1 86 ? 0.188 3.554 -5.710 1.00 95.00 86 VAL A O 1
ATOM 700 N N . ARG A 1 87 ? 0.216 5.517 -6.790 1.00 96.19 87 ARG A N 1
ATOM 701 C CA . ARG A 1 87 ? -1.101 5.328 -7.430 1.00 96.19 87 ARG A CA 1
ATOM 702 C C . ARG A 1 87 ? -1.142 4.111 -8.354 1.00 96.19 87 ARG A C 1
ATOM 704 O O . ARG A 1 87 ? -2.086 3.324 -8.282 1.00 96.19 87 ARG A O 1
ATOM 711 N N . LYS A 1 88 ? -0.143 3.956 -9.229 1.00 95.50 88 LYS A N 1
ATOM 712 C CA . LYS A 1 88 ? -0.053 2.812 -10.155 1.00 95.50 88 LYS A CA 1
ATOM 713 C C . LYS A 1 88 ? 0.130 1.504 -9.391 1.00 95.50 88 LYS A C 1
ATOM 715 O O . LYS A 1 88 ? -0.549 0.526 -9.699 1.00 95.50 88 LYS A O 1
ATOM 720 N N . SER A 1 89 ? 0.979 1.512 -8.368 1.00 95.12 89 SER A N 1
ATOM 721 C CA . SER A 1 89 ? 1.201 0.373 -7.486 1.00 95.12 89 SER A CA 1
ATOM 722 C C . SER A 1 89 ? -0.079 -0.027 -6.765 1.00 95.12 89 SER A C 1
ATOM 724 O O . SER A 1 89 ? -0.469 -1.188 -6.812 1.00 95.12 89 SER A O 1
ATOM 726 N N . ALA A 1 90 ? -0.808 0.929 -6.185 1.00 94.88 90 ALA A N 1
ATOM 727 C CA . ALA A 1 90 ? -2.086 0.669 -5.531 1.00 94.88 90 ALA A CA 1
ATOM 728 C C . ALA A 1 90 ? -3.107 0.021 -6.483 1.00 94.88 90 ALA A C 1
ATOM 730 O O . ALA A 1 90 ? -3.771 -0.941 -6.103 1.00 94.88 90 ALA A O 1
ATOM 731 N N . GLN A 1 91 ? -3.199 0.498 -7.730 1.00 94.12 91 GLN A N 1
ATOM 732 C CA . GLN A 1 91 ? -4.066 -0.103 -8.750 1.00 94.12 91 GLN A CA 1
ATOM 733 C C . GLN A 1 91 ? -3.638 -1.530 -9.110 1.00 94.12 91 GLN A C 1
ATOM 735 O O . GLN A 1 91 ? -4.489 -2.414 -9.211 1.00 94.12 91 GLN A O 1
ATOM 740 N N . GLN A 1 92 ? -2.336 -1.770 -9.298 1.00 92.94 92 GLN A N 1
ATOM 741 C CA . GLN A 1 92 ? -1.820 -3.102 -9.615 1.00 92.94 92 GLN A CA 1
ATOM 742 C C . GLN A 1 92 ? -2.060 -4.078 -8.457 1.00 92.94 92 GLN A C 1
ATOM 744 O O . GLN A 1 92 ? -2.547 -5.184 -8.681 1.00 92.94 92 GLN A O 1
ATOM 749 N N . LEU A 1 93 ? -1.762 -3.662 -7.226 1.00 91.31 93 LEU A N 1
ATOM 750 C CA . LEU A 1 93 ? -1.952 -4.458 -6.016 1.00 91.31 93 LEU A CA 1
ATOM 751 C C . LEU A 1 93 ? -3.439 -4.752 -5.751 1.00 91.31 93 LEU A C 1
ATOM 753 O O . LEU A 1 93 ? -3.771 -5.871 -5.365 1.00 91.31 93 LEU A O 1
ATOM 757 N N . GLU A 1 94 ? -4.342 -3.797 -6.010 1.00 91.12 94 GLU A N 1
ATOM 758 C CA . GLU A 1 94 ? -5.802 -3.998 -5.958 1.00 91.12 94 GLU A CA 1
ATOM 759 C C . GLU A 1 94 ? -6.249 -5.023 -7.017 1.00 91.12 94 GLU A C 1
ATOM 761 O O . GLU A 1 94 ? -6.935 -5.992 -6.697 1.00 91.12 94 GLU A O 1
ATOM 766 N N . ALA A 1 95 ? -5.791 -4.887 -8.267 1.00 89.75 95 ALA A N 1
ATOM 767 C CA . ALA A 1 95 ? -6.134 -5.807 -9.357 1.00 89.75 95 ALA A CA 1
ATOM 768 C C . ALA A 1 95 ? -5.607 -7.238 -9.146 1.00 89.75 95 ALA A C 1
ATOM 770 O O . ALA A 1 95 ? -6.212 -8.202 -9.614 1.00 89.75 95 ALA A O 1
ATOM 771 N N . LYS A 1 96 ? -4.474 -7.378 -8.454 1.00 86.25 96 LYS A N 1
ATOM 772 C CA . LYS A 1 96 ? -3.855 -8.665 -8.109 1.00 86.25 96 LYS A CA 1
ATOM 773 C C . LYS A 1 96 ? -4.367 -9.248 -6.786 1.00 86.25 96 LYS A C 1
ATOM 775 O O . LYS A 1 96 ? -4.019 -10.372 -6.445 1.00 86.25 96 LYS A O 1
ATOM 780 N N . GLY A 1 97 ? -5.214 -8.518 -6.059 1.00 87.00 97 GLY A N 1
ATOM 781 C CA . GLY A 1 97 ? -5.824 -8.987 -4.817 1.00 87.00 97 GLY A CA 1
ATOM 782 C C . GLY A 1 97 ? -4.914 -8.928 -3.588 1.00 87.00 97 GLY A C 1
ATOM 783 O O . GLY A 1 97 ? -5.220 -9.585 -2.597 1.00 87.00 97 GLY A O 1
ATOM 784 N N . TYR A 1 98 ? -3.828 -8.148 -3.625 1.00 86.44 98 TYR A N 1
ATOM 785 C CA . TYR A 1 98 ? -3.020 -7.817 -2.440 1.00 86.44 98 TYR A CA 1
ATOM 786 C C . TYR A 1 98 ? -3.658 -6.716 -1.602 1.00 86.44 98 TYR A C 1
ATOM 788 O O . TYR A 1 98 ? -3.447 -6.659 -0.391 1.00 86.44 98 TYR A O 1
ATOM 796 N N . LEU A 1 99 ? -4.430 -5.839 -2.245 1.00 90.12 99 LEU A N 1
ATOM 797 C CA . LEU A 1 99 ? -5.207 -4.802 -1.585 1.00 90.12 99 LEU A CA 1
ATOM 798 C C . LEU A 1 99 ? -6.692 -4.985 -1.876 1.00 90.12 99 LEU A C 1
ATOM 800 O O . LEU A 1 99 ? -7.086 -5.335 -2.986 1.00 90.12 99 LEU A O 1
ATOM 804 N N . ILE A 1 100 ? -7.516 -4.700 -0.878 1.00 89.75 100 ILE A N 1
ATOM 805 C CA . ILE A 1 100 ? -8.973 -4.641 -0.991 1.00 89.75 100 ILE A CA 1
ATOM 806 C C . ILE A 1 100 ? -9.464 -3.299 -0.471 1.00 89.75 100 ILE A C 1
ATOM 808 O O . ILE A 1 100 ? -8.827 -2.696 0.390 1.00 89.75 100 ILE A O 1
ATOM 812 N N . ARG A 1 101 ? -10.604 -2.825 -0.976 1.00 90.94 101 ARG A N 1
ATOM 813 C CA . ARG A 1 101 ? -11.252 -1.639 -0.412 1.00 90.94 101 ARG A CA 1
ATOM 814 C C . ARG A 1 101 ? -12.221 -2.022 0.686 1.00 90.94 101 ARG A C 1
ATOM 816 O O . ARG A 1 101 ? -13.024 -2.937 0.504 1.00 90.94 101 ARG A O 1
ATOM 823 N N . ASP A 1 102 ? -12.165 -1.302 1.798 1.00 88.75 102 ASP A N 1
ATOM 824 C CA . ASP A 1 102 ? -13.219 -1.380 2.801 1.00 88.75 102 ASP A CA 1
ATOM 825 C C . ASP A 1 102 ? -14.464 -0.585 2.381 1.00 88.75 102 ASP A C 1
ATOM 827 O O . ASP A 1 102 ? -14.503 0.086 1.344 1.00 88.75 102 ASP A O 1
ATOM 831 N N . LYS A 1 103 ? -15.507 -0.671 3.210 1.00 86.12 103 LYS A N 1
ATOM 832 C CA . LYS A 1 103 ? -16.781 0.034 3.003 1.00 86.12 103 LYS A CA 1
ATOM 833 C C . LYS A 1 103 ? -16.629 1.561 2.944 1.00 86.12 103 LYS A C 1
ATOM 835 O O . LYS A 1 103 ? -17.485 2.229 2.374 1.00 86.12 103 LYS A O 1
ATOM 840 N N . ASP A 1 104 ? -15.557 2.092 3.528 1.00 87.88 104 ASP A N 1
ATOM 841 C CA . ASP A 1 104 ? -15.274 3.521 3.634 1.00 87.88 104 ASP A CA 1
ATOM 842 C C . ASP A 1 104 ? -14.288 3.990 2.543 1.00 87.88 104 ASP A C 1
ATOM 844 O O . ASP A 1 104 ? -13.923 5.171 2.502 1.00 87.88 104 ASP A O 1
ATOM 848 N N . GLY A 1 105 ? -13.882 3.078 1.648 1.00 87.38 105 GLY A N 1
ATOM 849 C CA . GLY A 1 105 ? -13.076 3.333 0.459 1.00 87.38 105 GLY A CA 1
ATOM 850 C C . GLY A 1 105 ? -11.561 3.292 0.656 1.00 87.38 105 GLY A C 1
ATOM 851 O O . GLY A 1 105 ? -10.836 3.576 -0.307 1.00 87.38 105 GLY A O 1
ATOM 852 N N . PHE A 1 106 ? -11.086 2.943 1.855 1.00 91.69 106 PHE A N 1
ATOM 853 C CA . PHE A 1 106 ? -9.664 2.807 2.177 1.00 91.69 106 PHE A CA 1
ATOM 854 C C . PHE A 1 106 ? -9.090 1.515 1.604 1.00 91.69 106 PHE A C 1
ATOM 856 O O . PHE A 1 106 ? -9.777 0.496 1.563 1.00 91.69 106 PHE A O 1
ATOM 863 N N . LEU A 1 107 ? -7.824 1.541 1.186 1.00 92.56 107 LEU A N 1
ATOM 864 C CA . LEU A 1 107 ? -7.116 0.346 0.726 1.00 92.56 107 LEU A CA 1
ATOM 865 C C . LEU A 1 107 ? -6.503 -0.403 1.908 1.00 92.56 107 LEU A C 1
ATOM 867 O O . LEU A 1 107 ? -5.693 0.148 2.641 1.00 92.56 107 LEU A O 1
ATOM 871 N N . MET A 1 108 ? -6.849 -1.671 2.068 1.00 90.94 108 MET A N 1
ATOM 872 C CA . MET A 1 108 ? -6.353 -2.539 3.130 1.00 90.94 108 MET A CA 1
ATOM 873 C C . MET A 1 108 ? -5.586 -3.717 2.547 1.00 90.94 108 MET A C 1
ATOM 875 O O . MET A 1 108 ? -5.967 -4.235 1.499 1.00 90.94 108 MET A O 1
ATOM 879 N N . LEU A 1 109 ? -4.560 -4.192 3.259 1.00 87.38 109 LEU A N 1
ATOM 880 C CA . LEU A 1 109 ? -3.907 -5.463 2.937 1.00 87.38 109 LEU A CA 1
ATOM 881 C C . LEU A 1 109 ? -4.941 -6.594 2.961 1.00 87.38 109 LEU A C 1
ATOM 883 O O . LEU A 1 109 ? -5.596 -6.828 3.981 1.00 87.38 109 LEU A O 1
ATOM 887 N N . ALA A 1 110 ? -5.072 -7.296 1.839 1.00 82.38 110 ALA A N 1
ATOM 888 C CA . ALA A 1 110 ? -5.946 -8.445 1.719 1.00 82.38 110 ALA A CA 1
ATOM 889 C C . ALA A 1 110 ? -5.483 -9.555 2.672 1.00 82.38 110 ALA A C 1
ATOM 891 O O . ALA A 1 110 ? -4.295 -9.862 2.780 1.00 82.38 110 ALA A O 1
ATOM 892 N N . GLN A 1 111 ? -6.436 -10.172 3.365 1.00 72.69 111 GLN A N 1
ATOM 893 C CA . GLN A 1 111 ? -6.194 -11.345 4.199 1.00 72.69 111 GLN A CA 1
ATOM 894 C C . GLN A 1 111 ? -6.806 -12.560 3.498 1.00 72.69 111 GLN A C 1
ATOM 896 O O . GLN A 1 111 ? -7.974 -12.508 3.117 1.00 72.69 111 GLN A O 1
ATOM 901 N N . ARG A 1 112 ? -6.056 -13.656 3.342 1.00 56.91 112 ARG A N 1
ATOM 902 C CA . ARG A 1 112 ? -6.624 -14.950 2.930 1.00 56.91 112 ARG A CA 1
ATOM 903 C C . ARG A 1 112 ? -6.777 -15.854 4.148 1.00 56.91 112 ARG A C 1
ATOM 905 O O . ARG A 1 112 ? -5.847 -15.978 4.941 1.00 56.91 112 ARG A O 1
ATOM 912 N N . ASP A 1 113 ? -7.957 -16.451 4.310 1.00 45.06 113 ASP A N 1
ATOM 913 C CA . ASP A 1 113 ? -8.095 -17.675 5.101 1.00 45.06 113 ASP A CA 1
ATOM 914 C C . ASP A 1 113 ? -7.230 -18.745 4.430 1.00 45.06 113 ASP A C 1
ATOM 916 O O . ASP A 1 113 ? -7.387 -18.992 3.233 1.00 45.06 113 ASP A O 1
ATOM 920 N N . VAL A 1 114 ? -6.272 -19.291 5.177 1.00 45.53 114 VAL A N 1
ATOM 921 C CA . VAL A 1 114 ? -5.472 -20.449 4.760 1.00 45.53 114 VAL A CA 1
ATOM 922 C C . VAL A 1 114 ? -6.127 -21.696 5.323 1.00 45.53 114 VAL A C 1
ATOM 924 O O . VAL A 1 114 ? -6.520 -21.632 6.511 1.00 45.53 114 VAL A O 1
#

Secondary structure (DSSP, 8-state):
-------------SEEEEE----PPP--TTGGGS-HHHHHHHHHHHHHHHHGGGSTT-EEEEEHHHHHT--BTTB--SS---HHHHHHHHHHHHHTTSEEE-TTS-EEE-----